Protein AF-A0A2V7WRM3-F1 (afdb_monomer)

Foldseek 3Di:
DQQDQPVVVCVVPPDDDPDDPPDPDDDDDDVVNPPCPVVVDDPDDDAVQHDVVVLVVVCVVVVHDSVPDGDADPPLRVLLVVLLVPAAPPDDDDDDVVDRRSNVSSNVNRD

Radius of gyration: 17.93 Å; Cα contacts (8 Å, |Δi|>4): 65; chains: 1; bounding box: 41×36×45 Å

Mean predicted aligned error: 4.46 Å

Secondary structure (DSSP, 8-state):
-----HHHHHHHHS---SS-----SPPPPPGGGSTTHHHH--S----BTB-HHHHHHHHHHHT--GGG----SHHHHHHHHHHHHH--TT------SS--HHHHHHHHHH-

pLDDT: mean 92.23, std 5.28, range [57.53, 98.62]

Solvent-accessible surface area (backbone atoms only — not comparable to full-atom values): 7362 Å² total; per-residue (Å²): 132,85,60,66,34,63,64,62,52,45,72,73,68,54,87,82,57,99,81,70,83,84,69,92,71,77,84,86,82,57,69,88,79,35,87,66,48,74,80,73,57,68,98,70,84,91,44,95,79,41,54,62,74,59,38,48,53,51,14,62,76,71,75,50,57,51,93,79,48,82,77,56,77,54,68,70,40,40,55,45,52,53,44,67,74,74,52,52,66,75,64,90,79,90,75,70,84,90,54,73,49,56,57,59,22,47,51,64,62,57,64

Nearest PDB structures (foldseek):
  1v2d-assembly1_A-2  TM=9.016E-01  e=1.263E-01  Thermus thermophilus
  3ffh-assembly1_A  TM=7.526E-01  e=1.724E+00  Listeria innocua

Sequence (111 aa):
MKARARYMDWAKHRAKPAIDLAGSNLLACSLDDLPGAREALDISGESPNGFAPLVEAIAARYGVGPDNVATAVGCSGANFLTLAAFVGPGDEVLLERPGYDPLAAAATMLG

Structure (mmCIF, N/CA/C/O backbone):
data_AF-A0A2V7WRM3-F1
#
_entry.id   AF-A0A2V7WRM3-F1
#
loop_
_atom_site.group_PDB
_atom_site.id
_atom_site.type_symbol
_atom_site.label_atom_id
_atom_site.label_alt_id
_atom_site.label_comp_id
_atom_site.label_asym_id
_atom_site.label_entity_id
_atom_site.label_seq_id
_atom_site.pdbx_PDB_ins_code
_atom_site.Cartn_x
_atom_site.Cartn_y
_atom_site.Cartn_z
_atom_site.occupancy
_atom_site.B_iso_or_equiv
_atom_site.auth_seq_id
_atom_site.auth_comp_id
_atom_site.auth_asym_id
_atom_site.auth_atom_id
_atom_site.pdbx_PDB_model_num
ATOM 1 N N . MET A 1 1 ? -7.489 15.610 17.674 1.00 57.53 1 MET A N 1
ATOM 2 C CA . MET A 1 1 ? -6.090 15.573 17.181 1.00 57.53 1 MET A CA 1
ATOM 3 C C . MET A 1 1 ? -6.115 14.919 15.805 1.00 57.53 1 MET A C 1
ATOM 5 O O . MET A 1 1 ? -6.807 13.923 15.677 1.00 57.53 1 MET A O 1
ATOM 9 N N . LYS A 1 2 ? -5.473 15.473 14.764 1.00 72.31 2 LYS A N 1
ATOM 10 C CA . LYS A 1 2 ? -5.454 14.808 13.443 1.00 72.31 2 LYS A CA 1
ATOM 11 C C . LYS A 1 2 ? -4.574 13.557 13.526 1.00 72.31 2 LYS A C 1
ATOM 13 O O . LYS A 1 2 ? -3.433 13.670 13.978 1.00 72.31 2 LYS A O 1
ATOM 18 N N . ALA A 1 3 ? -5.089 12.401 13.113 1.00 86.31 3 ALA A N 1
ATOM 19 C CA . ALA A 1 3 ? -4.302 11.174 13.054 1.00 86.31 3 ALA A CA 1
ATOM 20 C C . ALA A 1 3 ? -3.128 11.345 12.072 1.00 86.31 3 ALA A C 1
ATOM 22 O O . ALA A 1 3 ? -3.292 11.912 10.990 1.00 86.31 3 ALA A O 1
ATOM 23 N N . ARG A 1 4 ? -1.922 10.914 12.462 1.00 88.31 4 ARG A N 1
ATOM 24 C CA . ARG A 1 4 ? -0.703 11.078 11.654 1.00 88.31 4 ARG A CA 1
ATOM 25 C C . ARG A 1 4 ? 0.224 9.882 11.830 1.00 88.31 4 ARG A C 1
ATOM 27 O O . ARG A 1 4 ? 0.604 9.560 12.953 1.00 88.31 4 ARG A O 1
ATOM 34 N N . ALA A 1 5 ? 0.640 9.296 10.712 1.00 92.94 5 ALA A N 1
ATOM 35 C CA . ALA A 1 5 ? 1.698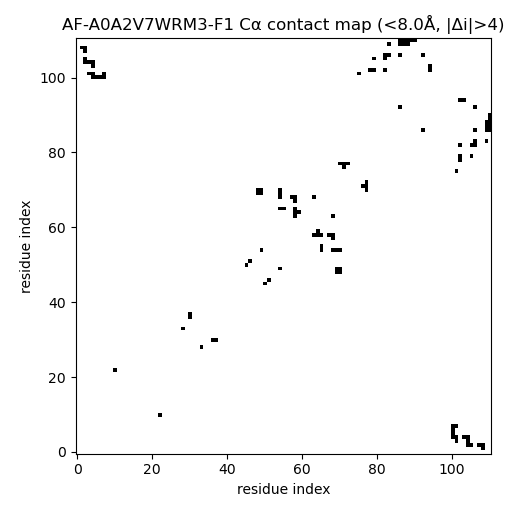 8.293 10.654 1.00 92.94 5 ALA A CA 1
ATOM 36 C C . ALA A 1 5 ? 3.068 8.995 10.652 1.00 92.94 5 ALA A C 1
ATOM 38 O O . ALA A 1 5 ? 3.521 9.499 9.622 1.00 92.94 5 ALA A O 1
ATOM 39 N N . ARG A 1 6 ? 3.694 9.114 11.828 1.00 91.75 6 ARG A N 1
ATOM 40 C CA . ARG A 1 6 ? 4.955 9.850 12.027 1.00 91.75 6 ARG A CA 1
ATOM 41 C C . ARG A 1 6 ? 6.139 9.188 11.322 1.00 91.75 6 ARG A C 1
ATOM 43 O O . ARG A 1 6 ? 6.967 9.900 10.762 1.00 91.75 6 ARG A O 1
ATOM 50 N N . TYR A 1 7 ? 6.225 7.860 11.345 1.00 90.94 7 TYR A N 1
ATOM 51 C CA . TYR A 1 7 ? 7.277 7.119 10.656 1.00 90.94 7 TYR A CA 1
ATOM 52 C C . TYR A 1 7 ? 7.156 7.301 9.146 1.00 90.94 7 TYR A C 1
ATOM 54 O O . TYR A 1 7 ? 8.138 7.684 8.517 1.00 90.94 7 TYR A O 1
ATOM 62 N N . MET A 1 8 ? 5.967 7.112 8.563 1.00 91.94 8 MET A N 1
ATOM 63 C CA . MET A 1 8 ? 5.798 7.297 7.116 1.00 91.94 8 MET A CA 1
ATOM 64 C C . MET A 1 8 ? 6.049 8.734 6.661 1.00 91.94 8 MET A C 1
ATOM 66 O O . MET A 1 8 ? 6.569 8.949 5.567 1.00 91.94 8 MET A O 1
ATOM 70 N N . ASP A 1 9 ? 5.699 9.717 7.485 1.00 92.81 9 ASP A N 1
ATOM 71 C CA . ASP A 1 9 ? 6.002 11.119 7.217 1.00 92.81 9 ASP A CA 1
ATOM 72 C C . ASP A 1 9 ? 7.515 11.382 7.202 1.00 92.81 9 ASP A C 1
ATOM 74 O O . ASP A 1 9 ? 8.037 11.957 6.248 1.00 92.81 9 ASP A O 1
ATOM 78 N N . TRP A 1 10 ? 8.248 10.876 8.196 1.00 94.06 10 TRP A N 1
ATOM 79 C CA . TRP A 1 10 ? 9.710 10.924 8.187 1.00 94.06 10 TRP A CA 1
ATOM 80 C C . TRP A 1 10 ? 10.302 10.163 6.995 1.00 94.06 10 TRP A C 1
ATOM 82 O O . TRP A 1 10 ? 11.147 10.703 6.288 1.00 94.06 10 TRP A O 1
ATOM 92 N N . ALA A 1 11 ? 9.843 8.941 6.719 1.00 93.00 11 ALA A N 1
ATOM 93 C CA . ALA A 1 11 ? 10.383 8.093 5.659 1.00 93.00 11 ALA A CA 1
ATOM 94 C C . ALA A 1 11 ? 10.250 8.743 4.271 1.00 93.00 11 ALA A C 1
ATOM 96 O O . ALA A 1 11 ? 11.131 8.583 3.428 1.00 93.00 11 ALA A O 1
ATOM 97 N N . LYS A 1 12 ? 9.176 9.512 4.044 1.00 91.62 12 LYS A N 1
ATOM 98 C CA . LYS A 1 12 ? 8.938 10.239 2.789 1.00 91.62 12 LYS A CA 1
ATOM 99 C C . LYS A 1 12 ? 9.772 11.515 2.648 1.00 91.62 12 LYS A C 1
ATOM 101 O O . LYS A 1 12 ? 10.108 11.872 1.522 1.00 91.62 12 LYS A O 1
ATOM 106 N N . HIS A 1 13 ? 10.103 12.184 3.753 1.00 95.12 13 HIS A N 1
ATOM 107 C CA . HIS A 1 13 ? 10.703 13.526 3.731 1.00 95.12 13 HIS A CA 1
ATOM 108 C C . HIS A 1 13 ? 12.144 13.603 4.247 1.00 95.12 13 HIS A C 1
ATOM 110 O O . HIS A 1 13 ? 12.780 14.648 4.116 1.00 95.12 13 HIS A O 1
ATOM 116 N N . ARG A 1 14 ? 12.681 12.535 4.846 1.00 94.69 14 ARG A N 1
ATOM 117 C CA . ARG A 1 14 ? 14.067 12.515 5.326 1.00 94.69 14 ARG A CA 1
ATOM 118 C C . ARG A 1 14 ? 15.056 12.741 4.181 1.00 94.69 14 ARG A C 1
ATOM 120 O O . ARG A 1 14 ? 14.792 12.397 3.028 1.00 94.69 14 ARG A O 1
ATOM 127 N N . ALA A 1 15 ? 16.237 13.251 4.524 1.00 94.56 15 ALA A N 1
ATOM 128 C CA . ALA A 1 15 ? 17.352 13.317 3.588 1.00 94.56 15 ALA A CA 1
ATOM 129 C C . ALA A 1 15 ? 17.695 11.914 3.052 1.00 94.56 15 ALA A C 1
ATOM 131 O O . ALA A 1 15 ? 17.624 10.925 3.790 1.00 94.56 15 ALA A O 1
ATOM 132 N N . LYS A 1 16 ? 18.072 11.844 1.772 1.00 93.19 16 LYS A N 1
ATOM 133 C CA . LYS A 1 16 ? 18.479 10.618 1.072 1.00 93.19 16 LYS A CA 1
ATOM 134 C C . LYS A 1 16 ? 19.982 10.699 0.772 1.00 93.19 16 LYS A C 1
ATOM 136 O O . LYS A 1 16 ? 20.351 11.274 -0.252 1.00 93.19 16 LYS A O 1
ATOM 141 N N . PRO A 1 17 ? 20.855 10.255 1.696 1.00 95.31 17 PRO A N 1
ATOM 142 C CA . PRO A 1 17 ? 22.302 10.291 1.490 1.00 95.31 17 PRO A CA 1
ATOM 143 C C . PRO A 1 17 ? 22.731 9.302 0.396 1.00 95.31 17 PRO A C 1
ATOM 145 O O . PRO A 1 17 ? 21.968 8.423 0.010 1.00 95.31 17 PRO A O 1
ATOM 148 N N . ALA A 1 18 ? 23.977 9.416 -0.075 1.00 95.31 18 ALA A N 1
ATOM 149 C CA . ALA A 1 18 ? 24.517 8.529 -1.112 1.00 95.31 18 ALA A CA 1
ATOM 150 C C . ALA A 1 18 ? 24.525 7.044 -0.701 1.00 95.31 18 ALA A C 1
ATOM 152 O O . ALA A 1 18 ? 24.337 6.171 -1.542 1.00 95.31 18 ALA A O 1
ATOM 153 N N . ILE A 1 19 ? 24.727 6.766 0.591 1.00 94.38 19 ILE A N 1
ATOM 154 C CA . ILE A 1 19 ? 24.620 5.426 1.173 1.00 94.38 19 ILE A CA 1
ATOM 155 C C . ILE A 1 19 ? 23.461 5.460 2.159 1.00 94.38 19 ILE A C 1
ATOM 157 O O . ILE A 1 19 ? 23.598 5.923 3.291 1.00 94.38 19 ILE A O 1
ATOM 161 N N . ASP A 1 20 ? 22.300 5.017 1.694 1.00 92.69 20 ASP A N 1
ATOM 162 C CA . ASP A 1 20 ? 21.061 5.056 2.453 1.00 92.69 20 ASP A CA 1
ATOM 163 C C . ASP A 1 20 ? 20.676 3.658 2.948 1.00 92.69 20 ASP A C 1
ATOM 165 O O . ASP A 1 20 ? 20.245 2.808 2.173 1.00 92.69 20 ASP A O 1
ATOM 169 N N . LEU A 1 21 ? 20.834 3.431 4.254 1.00 92.94 21 LEU A N 1
ATOM 170 C CA . LEU A 1 21 ? 20.511 2.165 4.924 1.00 92.94 21 LEU A CA 1
ATOM 171 C C . LEU A 1 21 ? 19.210 2.238 5.739 1.00 92.94 21 LEU A C 1
ATOM 173 O O . LEU A 1 21 ? 18.934 1.361 6.551 1.00 92.94 21 LEU A O 1
ATOM 177 N N . ALA A 1 22 ? 18.425 3.306 5.575 1.00 93.31 22 ALA A N 1
ATOM 178 C CA . ALA A 1 22 ? 17.241 3.560 6.394 1.00 93.31 22 ALA A CA 1
ATOM 179 C C . ALA A 1 22 ? 15.928 3.055 5.764 1.00 93.31 22 ALA A C 1
ATOM 181 O O . ALA A 1 22 ? 14.862 3.203 6.365 1.00 93.31 22 ALA A O 1
ATOM 182 N N . GLY A 1 23 ? 15.972 2.512 4.544 1.00 89.62 23 GLY A N 1
ATOM 183 C CA . GLY A 1 23 ? 14.816 1.914 3.874 1.00 89.62 23 GLY A CA 1
ATOM 184 C C . GLY A 1 23 ? 14.598 0.457 4.285 1.00 89.62 23 GLY A C 1
ATOM 185 O O . GLY A 1 23 ? 15.550 -0.301 4.428 1.00 89.62 23 GLY A O 1
ATOM 186 N N . SER A 1 24 ? 13.336 0.057 4.445 1.00 89.88 24 SER A N 1
ATOM 187 C CA . SER A 1 24 ? 12.929 -1.349 4.605 1.00 89.88 24 SER A CA 1
ATOM 188 C C . SER A 1 24 ? 12.480 -1.994 3.286 1.00 89.88 24 SER A C 1
ATOM 190 O O . SER A 1 24 ? 12.055 -3.146 3.266 1.00 89.88 24 SER A O 1
ATOM 192 N N . ASN A 1 25 ? 12.525 -1.241 2.185 1.00 90.00 25 ASN A N 1
ATOM 193 C CA . ASN A 1 25 ? 12.135 -1.693 0.857 1.00 90.00 25 ASN A CA 1
ATOM 194 C C . ASN A 1 25 ? 13.254 -2.476 0.159 1.00 90.00 25 ASN A C 1
ATOM 196 O O . ASN A 1 25 ? 14.430 -2.362 0.497 1.00 90.00 25 ASN A O 1
ATOM 200 N N . LEU A 1 26 ? 12.873 -3.210 -0.885 1.00 89.88 26 LEU A N 1
ATOM 201 C CA . LEU A 1 26 ? 13.814 -3.734 -1.871 1.00 89.88 26 LEU A CA 1
ATOM 202 C C . LEU A 1 26 ? 14.223 -2.638 -2.862 1.00 89.88 26 LEU A C 1
ATOM 204 O O . LEU A 1 26 ? 13.542 -1.614 -2.997 1.00 89.88 26 LEU A O 1
ATOM 208 N N . LEU A 1 27 ? 15.332 -2.868 -3.565 1.00 88.62 27 LEU A N 1
ATOM 209 C CA . LEU A 1 27 ? 15.740 -2.026 -4.685 1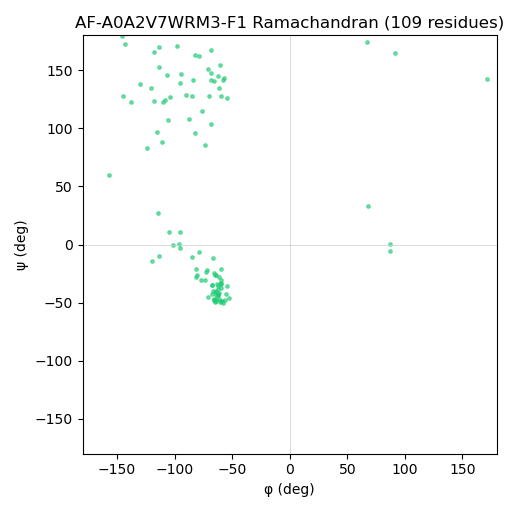.00 88.62 27 LEU A CA 1
ATOM 210 C C . LEU A 1 27 ? 14.638 -2.003 -5.752 1.00 88.62 27 LEU A C 1
ATOM 212 O O . LEU A 1 27 ? 13.969 -3.009 -5.991 1.00 88.62 27 LEU A O 1
ATOM 216 N N . ALA A 1 28 ? 14.435 -0.834 -6.359 1.00 89.31 28 ALA A N 1
ATOM 217 C CA . ALA A 1 28 ? 13.442 -0.677 -7.409 1.00 89.31 28 ALA A CA 1
ATOM 218 C C . ALA A 1 28 ? 13.840 -1.493 -8.645 1.00 89.31 28 ALA A C 1
ATOM 220 O O . ALA A 1 28 ? 15.010 -1.537 -9.017 1.00 89.31 28 ALA A O 1
ATOM 221 N N . CYS A 1 29 ? 12.838 -2.098 -9.271 1.00 91.44 29 CYS A N 1
ATOM 222 C CA . CYS A 1 29 ? 12.941 -2.781 -10.551 1.00 91.44 29 CYS A CA 1
ATOM 223 C C . CYS A 1 29 ? 12.518 -1.809 -11.664 1.00 91.44 29 CYS A C 1
ATOM 225 O O . CYS A 1 29 ? 11.574 -1.032 -11.492 1.00 91.44 29 CYS A O 1
ATOM 227 N N . SER A 1 30 ? 13.241 -1.820 -12.777 1.00 91.88 30 SER A N 1
ATOM 228 C CA . SER A 1 30 ? 12.930 -1.087 -14.002 1.00 91.88 30 SER A CA 1
ATOM 229 C C . SER A 1 30 ? 12.230 -1.991 -15.023 1.00 91.88 30 SER A C 1
ATOM 231 O O . SER A 1 30 ? 12.161 -3.205 -14.853 1.00 91.88 30 SER A O 1
ATOM 233 N N . LEU A 1 31 ? 11.722 -1.418 -16.119 1.00 91.50 31 LEU A N 1
ATOM 234 C CA . LEU A 1 31 ? 11.170 -2.229 -17.213 1.00 91.50 31 LEU A CA 1
ATOM 235 C C . LEU A 1 31 ? 12.234 -3.094 -17.903 1.00 91.50 31 LEU A C 1
ATOM 237 O O . LEU A 1 31 ? 11.893 -4.147 -18.429 1.00 91.50 31 LEU A O 1
ATOM 241 N N . ASP A 1 32 ? 13.503 -2.684 -17.880 1.00 92.06 32 ASP A N 1
ATOM 242 C CA . ASP A 1 32 ? 14.594 -3.444 -18.502 1.00 92.06 32 ASP A CA 1
ATOM 243 C C . ASP A 1 32 ? 14.912 -4.726 -17.710 1.00 92.06 32 ASP A C 1
ATOM 245 O O . ASP A 1 32 ? 15.409 -5.702 -18.269 1.00 92.06 32 ASP A O 1
ATOM 249 N N . ASP A 1 33 ? 14.546 -4.756 -16.425 1.00 93.81 33 ASP A N 1
ATOM 250 C CA . ASP A 1 33 ? 14.631 -5.943 -15.570 1.00 93.81 33 ASP A CA 1
ATOM 251 C C . ASP A 1 33 ? 13.470 -6.932 -15.813 1.00 93.81 33 ASP A C 1
ATOM 253 O O . ASP A 1 33 ? 13.461 -8.027 -15.246 1.00 93.81 33 ASP A O 1
ATOM 257 N N . LEU A 1 34 ? 12.477 -6.563 -16.638 1.00 92.38 34 LEU A N 1
ATOM 258 C CA . LEU A 1 34 ? 11.258 -7.334 -16.900 1.00 92.38 34 LEU A CA 1
ATOM 259 C C . LEU A 1 34 ? 11.086 -7.604 -18.408 1.00 92.38 34 LEU A C 1
ATOM 261 O O . LEU A 1 34 ? 10.336 -6.894 -19.088 1.00 92.38 34 LEU A O 1
ATOM 265 N N . PRO A 1 35 ? 11.743 -8.648 -18.954 1.00 93.00 35 PRO A N 1
ATOM 266 C CA . PRO A 1 35 ? 11.635 -8.995 -20.369 1.00 93.00 35 PRO A CA 1
ATOM 267 C C . PRO A 1 35 ? 10.176 -9.180 -20.813 1.00 93.00 35 PRO A C 1
ATOM 269 O O . PRO A 1 35 ? 9.437 -9.960 -20.216 1.00 93.00 35 PRO A O 1
ATOM 272 N N . GLY A 1 36 ? 9.765 -8.469 -21.868 1.00 90.31 36 GLY A N 1
ATOM 273 C CA . GLY A 1 36 ? 8.404 -8.529 -22.419 1.00 90.31 36 GLY A CA 1
ATOM 274 C C . GLY A 1 36 ? 7.387 -7.581 -21.768 1.00 90.31 36 GLY A C 1
ATOM 275 O O . GLY A 1 36 ? 6.250 -7.496 -22.231 1.00 90.31 36 GLY A O 1
ATOM 276 N N . ALA A 1 37 ? 7.751 -6.863 -20.696 1.00 89.50 37 ALA A N 1
ATOM 277 C CA . ALA A 1 37 ? 6.811 -5.989 -19.992 1.0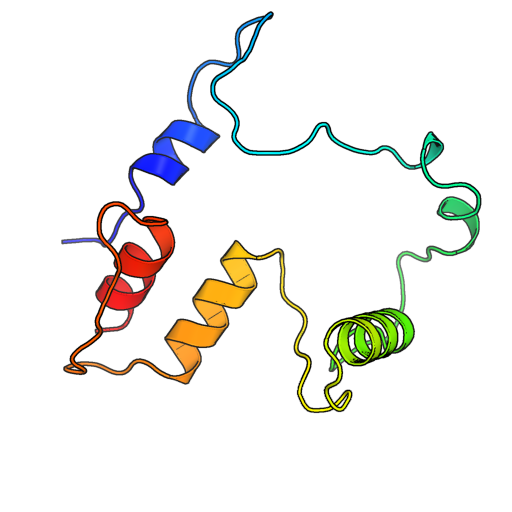0 89.50 37 ALA A CA 1
ATOM 278 C C . ALA A 1 37 ? 6.379 -4.785 -20.836 1.00 89.50 37 ALA A C 1
ATOM 280 O O . ALA A 1 37 ? 5.233 -4.353 -20.750 1.00 89.50 37 ALA A O 1
ATOM 281 N N . ARG A 1 38 ? 7.277 -4.238 -21.662 1.00 89.56 38 ARG A N 1
ATOM 282 C CA . ARG A 1 38 ? 6.980 -3.057 -22.482 1.00 89.56 38 ARG A CA 1
ATOM 283 C C . ARG A 1 38 ? 5.941 -3.359 -23.559 1.00 89.56 38 ARG A C 1
ATOM 285 O O . ARG A 1 38 ? 5.128 -2.498 -23.866 1.00 89.56 38 ARG A O 1
ATOM 292 N N . GLU A 1 39 ? 5.968 -4.567 -24.105 1.00 90.06 39 GLU A N 1
ATOM 293 C CA . GLU A 1 39 ? 5.057 -5.040 -25.144 1.00 90.06 39 GLU A CA 1
ATOM 294 C C . GLU A 1 39 ? 3.707 -5.489 -24.566 1.00 90.06 39 GLU A C 1
ATOM 296 O O . GLU A 1 39 ? 2.697 -5.450 -25.261 1.00 90.06 39 GLU A O 1
ATOM 301 N N . ALA A 1 40 ? 3.686 -5.909 -23.297 1.00 83.69 40 ALA A N 1
ATOM 302 C CA . ALA A 1 40 ? 2.487 -6.381 -22.605 1.00 83.69 40 ALA A CA 1
ATOM 303 C C . ALA A 1 40 ? 1.632 -5.259 -21.982 1.00 83.69 40 ALA A C 1
ATOM 305 O O . ALA A 1 40 ? 0.527 -5.530 -21.512 1.00 83.69 40 ALA A O 1
ATOM 306 N N . LEU A 1 41 ? 2.141 -4.023 -21.930 1.00 80.50 41 LEU A N 1
ATOM 307 C CA . LEU A 1 41 ? 1.483 -2.888 -21.284 1.00 80.50 41 LEU A CA 1
ATOM 308 C C . LEU A 1 41 ? 0.858 -1.941 -22.315 1.00 80.50 41 LEU A C 1
ATOM 310 O O . LEU A 1 41 ? 1.547 -1.410 -23.182 1.00 80.50 41 LEU A O 1
ATOM 314 N N . ASP A 1 42 ? -0.429 -1.651 -22.140 1.00 83.81 42 ASP A N 1
ATOM 315 C CA . ASP A 1 42 ? -1.119 -0.519 -22.760 1.00 83.81 42 ASP A CA 1
ATOM 316 C C . ASP A 1 42 ? -1.530 0.469 -21.650 1.00 83.81 42 ASP A C 1
ATOM 318 O O . ASP A 1 42 ? -1.699 0.098 -20.487 1.00 83.81 42 ASP A O 1
ATOM 322 N N . ILE A 1 43 ? -1.655 1.751 -21.990 1.00 84.25 43 ILE A N 1
ATOM 323 C CA . ILE A 1 43 ? -2.135 2.797 -21.074 1.00 84.25 43 ILE A CA 1
ATOM 324 C C . ILE A 1 43 ? -3.648 2.651 -20.850 1.00 84.25 43 ILE A C 1
ATO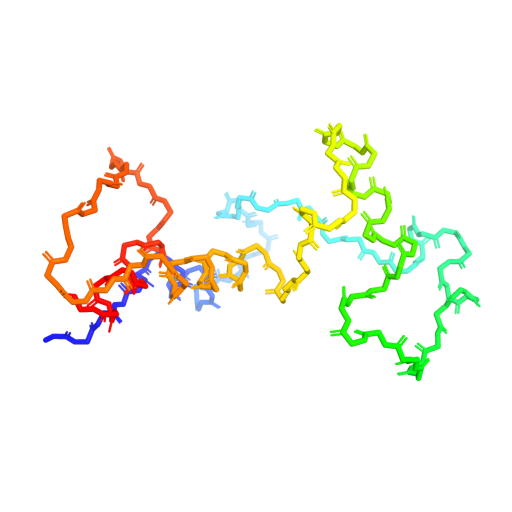M 326 O O . ILE A 1 43 ? -4.180 3.116 -19.840 1.00 84.25 43 ILE A O 1
ATOM 330 N N . SER A 1 44 ? -4.344 2.018 -21.795 1.00 87.56 44 SER A N 1
ATOM 331 C CA . SER A 1 44 ? -5.784 1.799 -21.758 1.00 87.56 44 SER A CA 1
ATOM 332 C C . SER A 1 44 ? -6.143 0.345 -21.447 1.00 87.56 44 SER A C 1
ATOM 334 O O . SER A 1 44 ? -5.451 -0.590 -21.834 1.00 87.56 44 SER A O 1
ATOM 336 N N . GLY A 1 45 ? -7.250 0.156 -20.732 1.00 81.69 45 GLY A N 1
ATOM 337 C CA . GLY A 1 45 ? -7.777 -1.162 -20.396 1.00 81.69 45 GLY A CA 1
ATOM 338 C C . GLY A 1 45 ? -8.922 -1.060 -19.396 1.00 81.69 45 GLY A C 1
ATOM 339 O O . GLY A 1 45 ? -8.900 -0.219 -18.497 1.00 81.69 45 GLY A O 1
ATOM 340 N N . GLU A 1 46 ? -9.938 -1.903 -19.557 1.00 83.19 46 GLU A N 1
ATOM 341 C CA . GLU A 1 46 ? -11.046 -2.002 -18.609 1.00 83.19 46 GLU A CA 1
ATOM 342 C C . GLU A 1 46 ? -10.718 -3.044 -17.532 1.00 83.19 46 GLU A C 1
ATOM 344 O O . GLU A 1 46 ? -10.286 -4.158 -17.825 1.00 83.19 46 GLU A O 1
ATOM 349 N N . SER A 1 47 ? -10.862 -2.669 -16.262 1.00 87.00 47 SER A N 1
ATOM 350 C CA . SER A 1 47 ? -10.548 -3.526 -15.108 1.00 87.00 47 SER A CA 1
ATOM 351 C C . SER A 1 47 ? -11.324 -3.063 -13.864 1.00 87.00 47 SER A C 1
ATOM 353 O O . SER A 1 47 ? -10.710 -2.667 -12.871 1.00 87.00 47 SER A O 1
ATOM 355 N N . PRO A 1 48 ? -12.674 -3.058 -13.900 1.00 86.25 48 PRO A N 1
ATOM 356 C CA . PRO A 1 48 ? -13.508 -2.495 -12.832 1.00 86.25 48 PRO A CA 1
ATOM 357 C C . PRO A 1 48 ? -13.285 -3.178 -11.479 1.00 86.25 48 PRO A C 1
ATOM 359 O O . PRO A 1 48 ? -13.372 -2.524 -10.445 1.00 86.25 48 PRO A O 1
ATOM 362 N N . ASN A 1 49 ? -12.932 -4.467 -11.498 1.00 88.06 49 ASN A N 1
ATOM 363 C CA . ASN A 1 49 ? -12.636 -5.275 -10.312 1.00 88.06 49 ASN A CA 1
ATOM 364 C C . ASN A 1 49 ? -11.160 -5.713 -10.265 1.00 88.06 49 ASN A C 1
ATOM 366 O O . ASN A 1 49 ? -10.827 -6.749 -9.699 1.00 88.06 49 ASN A O 1
ATOM 370 N N . GLY A 1 50 ? -10.269 -4.933 -10.884 1.00 90.88 50 GLY A N 1
ATOM 371 C CA . GLY A 1 50 ? -8.861 -5.286 -11.055 1.00 90.88 50 GLY A CA 1
ATOM 372 C C . GLY A 1 50 ? -8.578 -6.028 -12.364 1.00 90.88 50 GLY A C 1
ATOM 373 O O . GLY A 1 50 ? -9.479 -6.485 -13.067 1.00 90.88 50 GLY A O 1
ATOM 374 N N . PHE A 1 51 ? -7.297 -6.091 -12.723 1.00 91.69 51 PHE A N 1
ATOM 375 C CA . PHE A 1 51 ? -6.835 -6.741 -13.949 1.00 91.69 51 PHE A CA 1
ATOM 376 C C . PHE A 1 51 ? -6.855 -8.263 -13.769 1.00 91.69 51 PHE A C 1
ATOM 378 O O . PHE A 1 51 ? -6.102 -8.788 -12.946 1.00 91.69 51 PHE A O 1
ATOM 385 N N . ALA A 1 52 ? -7.704 -8.971 -14.521 1.00 92.38 52 ALA A N 1
ATOM 386 C CA . ALA A 1 52 ? -7.990 -10.392 -14.287 1.00 92.38 52 ALA A CA 1
ATOM 387 C C . ALA A 1 52 ? -6.734 -11.289 -14.204 1.00 92.38 52 ALA A C 1
ATOM 389 O O . ALA A 1 52 ? -6.615 -12.010 -13.213 1.00 92.38 52 ALA A O 1
ATOM 390 N N . PRO A 1 53 ? -5.730 -11.183 -15.103 1.00 91.81 53 PRO A N 1
ATOM 391 C CA . PRO A 1 53 ? -4.510 -11.988 -14.982 1.00 91.81 53 PRO A CA 1
ATOM 392 C C . PRO A 1 53 ? -3.734 -11.757 -13.676 1.00 91.81 53 PRO A C 1
ATOM 394 O O . PRO A 1 53 ? -3.147 -12.686 -13.126 1.00 91.81 53 PRO A O 1
ATOM 397 N N . LEU A 1 54 ? -3.737 -10.526 -13.148 1.00 92.81 54 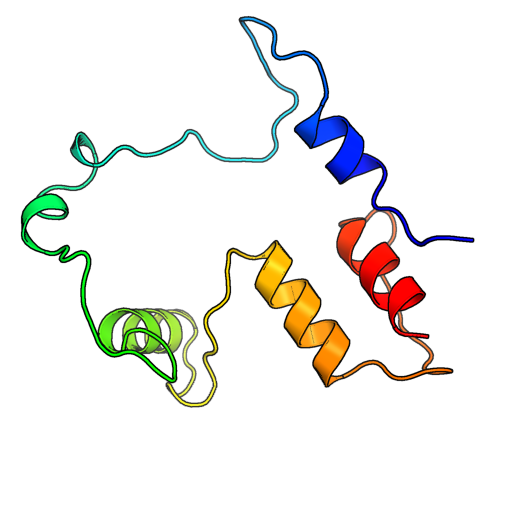LEU A N 1
ATOM 398 C CA . LEU A 1 54 ? -3.106 -10.215 -11.862 1.00 92.81 54 LEU A CA 1
ATOM 399 C C . LEU A 1 54 ? -3.905 -10.811 -10.696 1.00 92.81 54 LEU A C 1
ATOM 401 O O . LEU A 1 54 ? -3.320 -11.397 -9.786 1.00 92.81 54 LEU A O 1
ATOM 405 N N . VAL A 1 55 ? -5.229 -10.661 -10.729 1.00 96.56 55 VAL A N 1
ATOM 406 C CA . VAL A 1 55 ? -6.145 -11.185 -9.706 1.00 96.56 55 VAL A CA 1
ATOM 407 C C . VAL A 1 55 ? -6.011 -12.705 -9.595 1.00 96.56 55 VAL A C 1
ATOM 409 O O . VAL A 1 55 ? -5.795 -13.223 -8.500 1.00 96.56 55 VAL A O 1
ATOM 412 N N . GLU A 1 56 ? -6.049 -13.412 -10.724 1.00 96.94 56 GLU A N 1
ATOM 413 C CA . GLU A 1 56 ? -5.898 -14.868 -10.787 1.00 96.94 56 GLU A CA 1
ATOM 414 C C . GLU A 1 56 ? -4.529 -15.329 -10.273 1.00 96.94 56 GLU A C 1
ATOM 416 O O . GLU A 1 56 ? -4.445 -16.279 -9.491 1.00 96.94 56 GLU A O 1
ATOM 421 N N . ALA A 1 57 ? -3.450 -14.630 -10.643 1.00 97.62 57 ALA A N 1
ATOM 422 C CA . ALA A 1 57 ? -2.103 -14.957 -10.180 1.00 97.62 57 ALA A CA 1
ATOM 423 C C . ALA A 1 57 ? -1.945 -14.784 -8.658 1.00 97.62 57 ALA A C 1
ATOM 425 O O . ALA A 1 57 ? -1.317 -15.617 -7.997 1.00 97.62 57 ALA A O 1
ATOM 426 N N . ILE A 1 58 ? -2.526 -13.727 -8.080 1.00 97.88 58 ILE A N 1
ATOM 427 C CA . ILE A 1 58 ? -2.547 -13.515 -6.626 1.00 97.88 58 ILE A CA 1
ATOM 428 C C . ILE A 1 58 ? -3.380 -14.610 -5.950 1.00 97.88 58 ILE A C 1
ATOM 430 O O . ILE A 1 58 ? -2.911 -15.224 -4.991 1.00 97.88 58 ILE A O 1
ATOM 434 N N . ALA A 1 59 ? -4.578 -14.888 -6.465 1.00 98.31 59 ALA A N 1
ATOM 435 C CA . ALA A 1 59 ? -5.476 -15.907 -5.931 1.00 98.31 59 ALA A CA 1
ATOM 436 C C . ALA A 1 59 ? -4.791 -17.282 -5.874 1.00 98.31 59 ALA A C 1
ATOM 438 O O . ALA A 1 59 ? -4.752 -17.919 -4.819 1.00 98.31 59 ALA A O 1
ATOM 439 N N . ALA A 1 60 ? -4.138 -17.683 -6.970 1.00 98.62 60 ALA A N 1
ATOM 440 C CA . ALA A 1 60 ? -3.367 -18.918 -7.050 1.00 98.62 60 ALA A CA 1
ATOM 441 C C . ALA A 1 60 ? -2.188 -18.942 -6.063 1.00 98.62 60 ALA A C 1
ATOM 443 O O . ALA A 1 60 ? -1.979 -19.947 -5.383 1.00 98.62 60 ALA A O 1
ATOM 444 N N . ARG A 1 61 ? -1.440 -17.835 -5.932 1.00 98.50 61 ARG A N 1
ATOM 445 C CA . ARG A 1 61 ? -0.308 -17.727 -4.993 1.00 98.50 61 ARG A CA 1
ATOM 446 C C . ARG A 1 61 ? -0.726 -17.951 -3.539 1.00 98.50 61 ARG A C 1
ATOM 448 O O . ARG A 1 61 ? 0.051 -18.523 -2.777 1.00 98.50 61 ARG A O 1
ATOM 455 N N . TYR A 1 62 ? -1.909 -17.476 -3.155 1.00 98.25 62 TYR A N 1
ATOM 456 C CA . TYR A 1 62 ? -2.407 -17.556 -1.779 1.00 98.25 62 TYR A CA 1
ATOM 457 C C . TYR A 1 62 ? -3.427 -18.683 -1.546 1.00 98.25 62 TYR A C 1
ATOM 459 O O . TYR A 1 62 ? -3.871 -18.861 -0.416 1.00 98.25 62 TYR A O 1
ATOM 467 N N . GLY A 1 63 ? -3.775 -19.463 -2.576 1.00 98.25 63 GLY A N 1
ATOM 468 C CA . GLY A 1 63 ? -4.711 -20.585 -2.464 1.00 98.25 63 GLY A CA 1
ATOM 469 C C . GLY A 1 63 ? -6.155 -20.165 -2.169 1.00 98.25 63 GLY A C 1
ATOM 470 O O . GLY A 1 63 ? -6.862 -20.874 -1.456 1.00 98.25 63 GLY A O 1
ATOM 471 N N . VAL A 1 64 ? -6.589 -19.012 -2.685 1.00 98.50 64 VAL A N 1
ATOM 472 C CA . VAL A 1 64 ? -7.947 -18.467 -2.500 1.00 98.50 64 VAL A CA 1
ATOM 473 C C . VAL A 1 64 ? -8.681 -18.344 -3.839 1.00 98.50 64 VAL A C 1
ATOM 475 O O . VAL A 1 64 ? -8.065 -18.427 -4.898 1.00 98.50 64 VAL A O 1
ATOM 478 N N . GLY A 1 65 ? -10.003 -18.151 -3.810 1.00 98.00 65 GLY A N 1
ATOM 479 C CA . GLY A 1 65 ? -10.773 -17.820 -5.014 1.00 98.00 65 GLY A CA 1
ATOM 480 C C . GLY A 1 65 ? -10.490 -16.390 -5.512 1.00 98.00 65 GLY A C 1
ATOM 481 O O . GLY A 1 65 ? -10.206 -15.527 -4.679 1.00 98.00 65 GLY A O 1
ATOM 482 N N . PRO A 1 66 ? -10.602 -16.107 -6.826 1.00 96.38 66 PRO A N 1
ATOM 483 C CA . PRO A 1 66 ? -10.442 -14.756 -7.381 1.00 96.38 66 PRO A CA 1
ATOM 484 C C . PRO A 1 66 ? -11.348 -13.705 -6.725 1.00 96.38 66 PRO A C 1
ATOM 486 O O . PRO A 1 66 ? -10.904 -12.589 -6.480 1.00 96.38 66 PRO A O 1
ATOM 489 N N . ASP A 1 67 ? -12.571 -14.085 -6.343 1.00 96.12 67 ASP A N 1
ATOM 490 C CA . ASP A 1 67 ? -13.531 -13.202 -5.659 1.00 96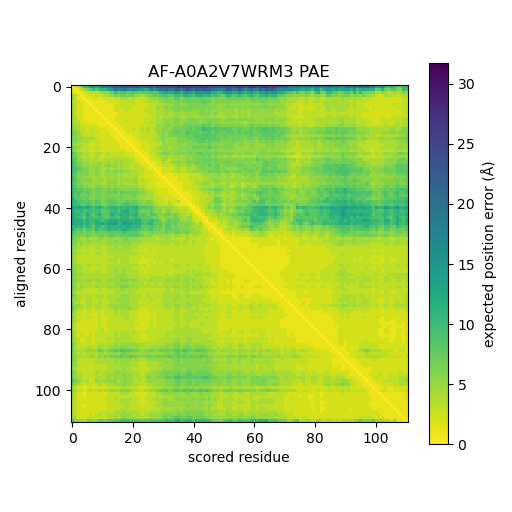.12 67 ASP A CA 1
ATOM 491 C C . ASP A 1 67 ? -13.083 -12.788 -4.241 1.00 96.12 67 ASP A C 1
ATOM 493 O O . ASP A 1 67 ? -13.648 -11.871 -3.651 1.00 96.12 67 ASP A O 1
ATOM 497 N N . ASN A 1 68 ? -12.043 -13.433 -3.695 1.00 96.25 68 ASN A N 1
ATOM 498 C CA . ASN A 1 68 ? -11.411 -13.068 -2.423 1.00 96.25 68 ASN A CA 1
ATOM 499 C C . ASN A 1 68 ? -10.180 -12.161 -2.611 1.00 96.25 68 ASN A C 1
ATOM 501 O O . ASN A 1 68 ? -9.412 -11.965 -1.666 1.00 96.25 68 ASN A O 1
ATOM 505 N N . VAL A 1 69 ? -9.949 -11.634 -3.817 1.00 96.62 69 VAL A N 1
ATOM 506 C CA . VAL A 1 69 ? -8.816 -10.758 -4.127 1.00 96.62 69 VAL A CA 1
ATOM 507 C C . VAL A 1 69 ? -9.325 -9.388 -4.557 1.00 96.62 69 VAL A C 1
ATOM 509 O O . VAL A 1 69 ? -10.050 -9.249 -5.535 1.00 96.62 69 VAL A O 1
ATOM 512 N N . ALA A 1 70 ? -8.870 -8.352 -3.854 1.00 94.94 70 ALA A N 1
ATOM 513 C CA . ALA A 1 70 ? -9.076 -6.960 -4.231 1.00 94.94 70 ALA A CA 1
ATOM 514 C C . ALA A 1 70 ? -7.723 -6.267 -4.437 1.00 94.94 70 ALA A C 1
ATOM 516 O O . ALA A 1 70 ? -6.804 -6.411 -3.627 1.00 94.94 70 ALA A O 1
ATOM 517 N N . THR A 1 71 ? -7.593 -5.498 -5.519 1.00 94.50 71 THR A N 1
ATOM 518 C CA . THR A 1 71 ? -6.386 -4.711 -5.809 1.00 94.50 71 THR A CA 1
ATOM 519 C C . THR A 1 71 ? -6.518 -3.281 -5.293 1.00 94.50 71 THR A C 1
ATOM 521 O O . THR A 1 71 ? -7.595 -2.694 -5.344 1.00 94.50 71 THR A O 1
ATOM 524 N N . ALA A 1 72 ? -5.408 -2.685 -4.858 1.00 95.12 72 ALA A N 1
ATOM 525 C CA . ALA A 1 72 ? -5.349 -1.297 -4.407 1.00 95.12 72 ALA A CA 1
ATOM 526 C C . ALA A 1 72 ? -4.027 -0.640 -4.826 1.00 95.12 72 ALA A C 1
ATOM 528 O O . ALA A 1 72 ? -3.100 -1.307 -5.292 1.00 95.12 72 ALA A O 1
ATOM 529 N N . VAL A 1 73 ? -3.913 0.674 -4.616 1.00 93.25 73 VAL A N 1
ATOM 530 C CA . VAL A 1 73 ? -2.669 1.417 -4.865 1.00 93.25 73 VAL A CA 1
ATOM 531 C C . VAL A 1 73 ? -1.647 1.097 -3.768 1.00 93.25 73 VAL A C 1
ATOM 533 O O . VAL A 1 73 ? -1.539 1.787 -2.751 1.00 93.25 73 VAL A O 1
ATOM 536 N N . GLY A 1 74 ? -0.905 0.010 -3.978 1.00 93.31 74 GLY A N 1
ATOM 537 C CA . GLY A 1 74 ? 0.082 -0.515 -3.039 1.00 93.31 74 GLY A CA 1
ATOM 538 C C . GLY A 1 74 ? -0.525 -1.066 -1.741 1.00 93.31 74 GLY A C 1
ATOM 539 O O . GLY A 1 74 ? -1.715 -0.930 -1.457 1.00 93.31 74 GLY A O 1
ATOM 540 N N . CYS A 1 75 ? 0.328 -1.671 -0.909 1.00 94.38 75 CYS A N 1
ATOM 541 C CA . CYS A 1 75 ? -0.094 -2.264 0.365 1.00 94.38 75 CYS A CA 1
ATOM 542 C C . CYS A 1 75 ? -0.673 -1.217 1.338 1.00 94.38 75 CYS A C 1
ATOM 544 O O . CYS A 1 75 ? -1.652 -1.486 2.025 1.00 94.38 75 CYS A O 1
ATOM 546 N N . SER A 1 76 ? -0.146 0.015 1.353 1.00 93.25 76 SER A N 1
ATOM 547 C CA . SER A 1 76 ? -0.708 1.091 2.185 1.00 93.25 76 SER A CA 1
ATOM 548 C C . SER A 1 76 ? -2.153 1.437 1.804 1.00 93.25 76 SER A C 1
ATOM 550 O O . SER A 1 76 ? -2.961 1.687 2.694 1.00 93.25 76 SER A O 1
ATOM 552 N N . GLY A 1 77 ? -2.486 1.436 0.506 1.00 95.31 77 GLY A N 1
ATOM 553 C CA . GLY A 1 77 ? -3.856 1.638 0.035 1.00 95.31 77 GLY A CA 1
ATOM 554 C C . GLY A 1 77 ? -4.769 0.472 0.411 1.00 95.31 77 GLY A C 1
ATOM 555 O O . GLY A 1 77 ? -5.871 0.704 0.898 1.00 95.31 77 GLY A O 1
ATOM 556 N N . ALA A 1 78 ? -4.285 -0.767 0.268 1.00 96.44 78 ALA A N 1
ATOM 557 C CA . ALA A 1 78 ? -5.021 -1.961 0.689 1.00 96.44 78 ALA A CA 1
ATOM 558 C C . ALA A 1 78 ? -5.330 -1.932 2.194 1.00 96.44 78 ALA A C 1
ATOM 560 O O . ALA A 1 78 ? -6.481 -2.074 2.584 1.00 96.44 78 ALA A O 1
ATOM 561 N N . ASN A 1 79 ? -4.330 -1.642 3.033 1.00 95.56 79 ASN A N 1
ATOM 562 C CA . ASN A 1 79 ? -4.501 -1.500 4.481 1.00 95.56 79 ASN A CA 1
ATOM 563 C C . ASN A 1 79 ? -5.563 -0.455 4.844 1.00 95.56 79 ASN A C 1
ATOM 565 O O . ASN A 1 79 ? -6.374 -0.682 5.739 1.00 95.56 79 ASN A O 1
ATOM 569 N N . PHE A 1 80 ? -5.563 0.685 4.148 1.00 95.19 80 PHE A N 1
ATOM 570 C CA . PHE A 1 80 ? -6.554 1.730 4.373 1.00 95.19 80 PHE A CA 1
ATOM 571 C C . PHE A 1 80 ? -7.968 1.277 3.990 1.00 95.19 80 PHE A C 1
ATOM 573 O O . PHE A 1 80 ? -8.882 1.449 4.790 1.00 95.19 80 PHE A O 1
ATOM 580 N N . LEU A 1 81 ? -8.146 0.675 2.807 1.00 96.06 81 LEU A N 1
ATOM 581 C CA . LEU A 1 81 ? -9.448 0.172 2.354 1.00 96.06 81 LEU A CA 1
ATOM 582 C C . LEU A 1 81 ? -9.988 -0.922 3.278 1.00 96.06 81 LEU A C 1
ATOM 584 O O . LEU A 1 81 ? -11.164 -0.890 3.622 1.00 96.06 81 LEU A O 1
ATOM 588 N N . THR A 1 82 ? -9.132 -1.840 3.730 1.00 95.56 82 THR A N 1
ATOM 589 C CA . THR A 1 82 ? -9.515 -2.877 4.693 1.00 95.56 82 THR A CA 1
ATOM 590 C C . THR A 1 82 ? -9.998 -2.256 6.000 1.00 95.56 82 THR A C 1
ATOM 592 O O . THR A 1 82 ? -11.080 -2.591 6.468 1.00 95.56 82 THR A O 1
ATOM 595 N N . LEU A 1 83 ? -9.253 -1.310 6.580 1.00 95.69 83 LEU A N 1
ATOM 596 C CA . LEU A 1 83 ? -9.694 -0.642 7.808 1.00 95.69 83 LEU A CA 1
ATOM 597 C C . LEU A 1 83 ? -10.998 0.134 7.592 1.00 95.69 83 LEU A C 1
ATOM 599 O O . LEU A 1 83 ? -11.908 0.009 8.399 1.00 95.69 83 LEU A O 1
ATOM 603 N N . ALA A 1 84 ? -11.129 0.869 6.487 1.00 95.62 84 ALA A N 1
ATOM 604 C CA . ALA A 1 84 ? -12.345 1.616 6.170 1.00 95.62 84 ALA A CA 1
ATOM 605 C C . ALA A 1 84 ? -13.576 0.718 5.944 1.00 95.62 84 ALA A C 1
ATOM 607 O O . ALA A 1 84 ? -14.699 1.170 6.146 1.00 95.62 84 ALA A O 1
ATOM 608 N N . ALA A 1 85 ? -13.379 -0.535 5.524 1.00 96.12 85 ALA A N 1
ATOM 609 C CA . ALA A 1 85 ? -14.459 -1.496 5.324 1.00 96.12 85 ALA A CA 1
ATOM 610 C C . ALA A 1 85 ? -14.926 -2.174 6.625 1.00 96.12 85 ALA A C 1
ATOM 612 O O . ALA A 1 85 ? -16.081 -2.586 6.700 1.00 96.12 85 ALA A O 1
ATOM 613 N N . PHE A 1 86 ? -14.045 -2.312 7.623 1.00 95.12 86 PHE A N 1
ATOM 614 C CA . PHE A 1 86 ? -14.299 -3.137 8.813 1.00 95.12 86 PHE A CA 1
ATOM 615 C C . PHE A 1 86 ? -14.282 -2.388 10.149 1.00 95.12 86 PHE A C 1
ATOM 617 O O . PHE A 1 86 ? -14.722 -2.964 11.137 1.00 95.12 86 PHE A O 1
ATOM 624 N N . VAL A 1 87 ? -13.771 -1.156 10.203 1.00 95.00 87 VAL A N 1
ATOM 625 C CA . VAL A 1 87 ? -13.674 -0.362 11.437 1.00 95.00 87 VAL A CA 1
ATOM 626 C C . VAL A 1 87 ? -14.654 0.801 11.381 1.00 95.00 87 VAL A C 1
ATOM 628 O O . VAL A 1 87 ? -14.593 1.632 10.471 1.00 95.00 87 VAL A O 1
ATOM 631 N N . GLY A 1 88 ? -15.535 0.866 12.374 1.00 92.75 88 GLY A N 1
ATOM 632 C CA . GLY A 1 88 ? -16.463 1.963 12.602 1.00 92.75 88 GLY A CA 1
ATOM 633 C C . GLY A 1 88 ? -16.176 2.735 13.895 1.00 92.75 88 GLY A C 1
ATOM 634 O O . GLY A 1 88 ? -15.377 2.300 14.729 1.00 92.75 88 GLY A O 1
ATOM 635 N N . PRO A 1 89 ? -16.839 3.891 14.087 1.00 94.12 89 PRO A N 1
ATOM 636 C CA . PRO A 1 89 ? -16.666 4.680 15.294 1.00 94.12 89 PRO A CA 1
ATOM 637 C C . PRO A 1 89 ? -17.035 3.922 16.570 1.00 94.12 89 PRO A C 1
ATOM 639 O O . PRO A 1 89 ? -18.152 3.419 16.693 1.00 94.12 89 PRO A O 1
ATOM 642 N N . GLY A 1 90 ? -16.122 3.915 17.542 1.00 92.31 90 GLY A N 1
ATOM 643 C CA . GLY A 1 90 ? -16.305 3.233 18.828 1.00 92.31 90 GLY A CA 1
ATOM 644 C C . GLY A 1 90 ? -15.904 1.755 18.861 1.00 92.31 90 GLY A C 1
ATOM 645 O O . GLY A 1 90 ? -16.018 1.144 19.925 1.00 92.31 90 GLY A O 1
ATOM 646 N N . ASP A 1 91 ? -15.409 1.190 17.757 1.00 95.12 91 ASP A N 1
ATOM 647 C CA . ASP A 1 91 ? -14.883 -0.176 17.742 1.00 95.12 91 ASP A CA 1
ATOM 648 C C . ASP A 1 91 ? -13.577 -0.296 18.544 1.00 95.12 91 ASP A C 1
ATOM 650 O O . ASP A 1 91 ? -12.683 0.555 18.486 1.00 95.12 91 ASP A O 1
ATOM 654 N N . GLU A 1 92 ? -13.422 -1.410 19.261 1.00 95.31 92 GLU A N 1
ATOM 655 C CA . GLU A 1 92 ? -12.166 -1.756 19.924 1.00 95.31 92 GLU A CA 1
ATOM 656 C C . GLU A 1 92 ? -11.248 -2.524 18.964 1.00 95.31 92 GLU A C 1
ATOM 658 O O . GLU A 1 92 ? -11.467 -3.697 18.659 1.00 95.31 92 GLU A O 1
ATOM 663 N N . VAL A 1 93 ? -10.183 -1.865 18.497 1.00 94.25 93 VAL A N 1
ATOM 664 C CA . VAL A 1 93 ? -9.218 -2.443 17.548 1.00 94.25 93 VAL A CA 1
ATOM 665 C C . VAL A 1 93 ? -7.886 -2.746 18.235 1.00 94.25 93 VAL A C 1
ATOM 667 O O . VAL A 1 93 ? -7.229 -1.855 18.783 1.00 94.25 93 VAL A O 1
ATOM 670 N N . LEU A 1 94 ? -7.437 -4.002 18.155 1.00 95.12 94 LEU A N 1
ATOM 671 C CA . LEU A 1 94 ? -6.113 -4.414 18.625 1.00 95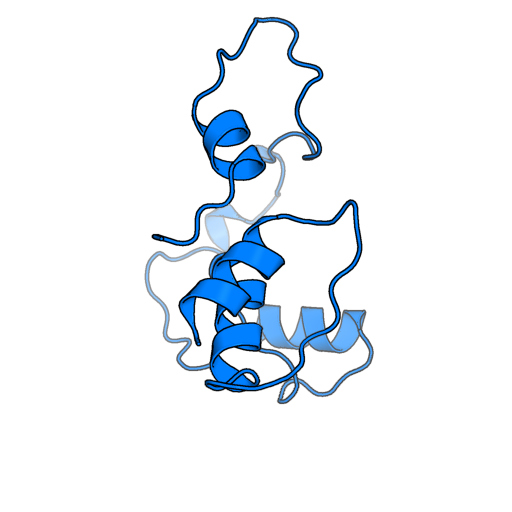.12 94 LEU A CA 1
ATOM 672 C C . LEU A 1 94 ? -5.051 -4.174 17.544 1.00 95.12 94 LEU A C 1
ATOM 674 O O . LEU A 1 94 ? -5.177 -4.649 16.418 1.00 95.12 94 LEU A O 1
ATOM 678 N N . LEU A 1 95 ? -3.972 -3.478 17.907 1.00 92.81 95 LEU A N 1
ATOM 679 C CA . LEU A 1 95 ? -2.846 -3.182 17.019 1.00 92.81 95 LEU A CA 1
ATOM 680 C C . LEU A 1 95 ? -1.517 -3.552 17.683 1.00 92.81 95 LEU A C 1
ATOM 682 O O . LEU A 1 95 ? -1.294 -3.246 18.856 1.00 92.81 95 LEU A O 1
ATOM 686 N N . GLU A 1 96 ? -0.617 -4.157 16.910 1.00 93.56 96 GLU A N 1
ATOM 687 C CA . GLU A 1 96 ? 0.740 -4.495 17.350 1.00 93.56 96 GLU A CA 1
ATOM 688 C C . GLU A 1 96 ? 1.555 -3.242 17.722 1.00 93.56 96 GLU A C 1
ATOM 690 O O . GLU A 1 96 ? 1.419 -2.179 17.102 1.00 93.56 96 GLU A O 1
ATOM 695 N N . ARG A 1 97 ? 2.429 -3.362 18.736 1.00 90.94 97 ARG A N 1
ATOM 696 C CA . ARG A 1 97 ? 3.372 -2.307 19.136 1.00 90.94 97 ARG A CA 1
ATOM 697 C C . ARG A 1 97 ? 4.771 -2.873 19.455 1.00 90.94 97 ARG A C 1
ATOM 699 O O . ARG A 1 97 ? 4.876 -3.660 20.394 1.00 90.94 97 ARG A O 1
ATOM 706 N N . PRO A 1 98 ? 5.840 -2.403 18.771 1.00 91.00 98 PRO A N 1
ATOM 707 C CA . PRO A 1 98 ? 5.813 -1.477 17.633 1.00 91.00 98 PRO A CA 1
ATOM 708 C C . PRO A 1 98 ? 5.195 -2.137 16.390 1.00 91.00 98 PRO A C 1
ATOM 710 O O . PRO A 1 98 ? 5.349 -3.330 16.187 1.00 91.00 98 PRO A O 1
ATOM 713 N N . GLY A 1 99 ? 4.513 -1.354 15.555 1.00 91.75 99 GLY A N 1
ATOM 714 C CA . GLY A 1 99 ? 3.859 -1.845 14.340 1.00 91.75 99 GLY A CA 1
ATOM 715 C C . GLY A 1 99 ? 3.895 -0.810 13.218 1.00 91.75 99 GLY A C 1
ATOM 716 O O . GLY A 1 99 ? 4.417 0.296 13.391 1.00 91.75 99 GLY A O 1
ATOM 717 N N . TYR A 1 100 ? 3.331 -1.158 12.061 1.00 93.69 100 TYR A N 1
ATOM 718 C CA . TYR A 1 100 ? 3.249 -0.245 10.921 1.00 93.69 100 TYR A CA 1
ATOM 719 C C . TYR A 1 100 ? 2.278 0.903 11.231 1.00 93.69 100 TYR A C 1
ATOM 721 O O . TYR A 1 100 ? 1.057 0.741 11.212 1.00 93.69 100 TYR A O 1
ATOM 729 N N . ASP A 1 101 ? 2.828 2.078 11.535 1.00 92.00 101 ASP A N 1
ATOM 730 C CA . ASP A 1 101 ? 2.078 3.210 12.079 1.00 92.00 101 ASP A CA 1
ATOM 731 C C . ASP A 1 101 ? 0.920 3.764 11.223 1.00 92.00 101 ASP A C 1
ATOM 733 O O . ASP A 1 101 ? -0.001 4.337 11.820 1.00 92.00 101 ASP A O 1
ATOM 737 N N . PRO A 1 102 ? 0.840 3.563 9.888 1.00 94.19 102 PRO A N 1
ATOM 738 C CA . PRO A 1 102 ? -0.344 3.950 9.130 1.00 94.19 102 PRO A CA 1
ATOM 739 C C . PRO A 1 102 ? -1.584 3.144 9.499 1.00 94.19 102 PRO A C 1
ATOM 741 O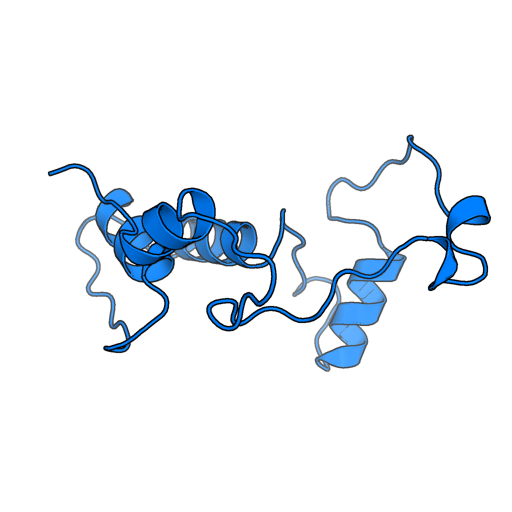 O . PRO A 1 102 ? -2.676 3.670 9.330 1.00 94.19 102 PRO A O 1
ATOM 744 N N . LEU A 1 103 ? -1.444 1.922 10.030 1.00 94.88 103 LEU A N 1
ATOM 745 C CA . LEU A 1 103 ? -2.592 1.147 10.513 1.00 94.88 103 LEU A CA 1
ATOM 746 C C . LEU A 1 103 ? -3.254 1.850 11.701 1.00 94.88 103 LEU A C 1
ATOM 748 O O . LEU A 1 103 ? -4.457 2.094 11.690 1.00 94.88 103 LEU A O 1
ATOM 752 N N . ALA A 1 104 ? -2.451 2.264 12.686 1.00 93.00 104 ALA A N 1
ATOM 753 C CA . ALA A 1 104 ? -2.943 3.012 13.841 1.00 93.00 104 ALA A CA 1
ATOM 754 C C . ALA A 1 104 ? -3.517 4.375 13.442 1.00 93.00 104 ALA A C 1
ATOM 756 O O . ALA A 1 104 ? -4.585 4.757 13.914 1.00 93.00 104 ALA A O 1
ATOM 757 N N . ALA A 1 105 ? -2.836 5.097 12.547 1.00 93.56 105 ALA A N 1
ATOM 758 C CA . ALA A 1 105 ? -3.316 6.391 12.081 1.00 93.56 105 ALA A CA 1
ATOM 759 C C . ALA A 1 105 ? -4.636 6.277 11.299 1.00 93.56 105 ALA A C 1
ATOM 761 O O . ALA A 1 105 ? -5.522 7.103 11.496 1.00 93.56 105 ALA A O 1
ATOM 762 N N . ALA A 1 106 ? -4.784 5.265 10.441 1.00 94.00 106 ALA A N 1
ATOM 763 C CA . ALA A 1 106 ? -6.018 5.028 9.702 1.00 94.00 106 ALA A CA 1
ATOM 764 C C . ALA A 1 106 ? -7.171 4.645 10.639 1.00 94.00 106 ALA A C 1
ATOM 766 O O . ALA A 1 106 ? -8.226 5.262 10.545 1.00 94.00 106 ALA A O 1
ATOM 767 N N . ALA A 1 107 ? -6.955 3.725 11.586 1.00 93.62 107 ALA A N 1
ATOM 768 C CA . ALA A 1 107 ? -7.979 3.347 12.562 1.00 93.62 107 ALA A CA 1
ATOM 769 C C . ALA A 1 107 ? -8.457 4.561 13.382 1.00 93.62 107 ALA A C 1
ATOM 771 O O . ALA A 1 107 ? -9.641 4.860 13.389 1.00 93.62 107 ALA A O 1
ATOM 772 N N . THR A 1 108 ? -7.537 5.354 13.952 1.00 91.75 108 THR A N 1
ATOM 773 C CA . THR A 1 108 ? -7.890 6.582 14.702 1.00 91.75 108 THR A CA 1
ATOM 774 C C . THR A 1 108 ? -8.600 7.637 13.845 1.00 91.75 108 THR A C 1
ATOM 776 O O . THR A 1 108 ? -9.323 8.480 14.369 1.00 91.75 108 THR A O 1
ATOM 779 N N . MET A 1 109 ? -8.349 7.665 12.534 1.00 92.19 109 MET A N 1
ATOM 780 C CA . MET A 1 109 ? -9.019 8.602 11.631 1.00 92.19 109 MET A CA 1
ATOM 781 C C . MET A 1 109 ? -10.478 8.213 11.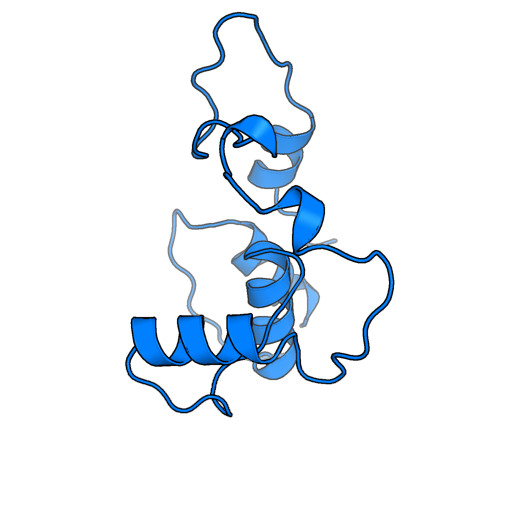368 1.00 92.19 109 MET A C 1
ATOM 783 O O . MET A 1 109 ? -11.284 9.104 11.106 1.00 92.19 109 MET A O 1
ATOM 787 N N . LEU A 1 110 ? -10.797 6.917 11.397 1.00 91.75 110 LEU A N 1
ATOM 788 C CA . LEU A 1 110 ? -12.115 6.388 11.044 1.00 91.75 110 LEU A CA 1
ATOM 789 C C . LEU A 1 110 ? -13.138 6.498 12.186 1.00 91.75 110 LEU A C 1
ATOM 791 O O . LEU A 1 110 ? -14.332 6.556 11.900 1.00 91.75 110 LEU A O 1
ATOM 795 N N . GLY A 1 111 ? -12.691 6.624 13.438 1.00 87.25 111 GLY A N 1
ATOM 796 C CA . GLY A 1 111 ? -13.537 6.856 14.615 1.00 87.25 111 GLY A CA 1
ATOM 797 C C . GLY A 1 111 ? -13.179 5.934 15.764 1.00 87.25 111 GLY A C 1
ATOM 798 O O . GLY A 1 111 ? -14.020 5.837 16.685 1.00 87.25 111 GLY A O 1
#